Protein AF-A0A9E5MCW6-F1 (afdb_monomer)

pLDDT: mean 95.14, std 3.69, range [76.06, 98.62]

Secondary structure (DSSP, 8-state):
-HHHHHHHHT-HHHHHHHHHTT-------HHHHHHHHHHHHHHHHHHHHHHT----

Nearest PDB structures (foldseek):
  6gen-assembly1_D  TM=3.287E-01  e=4.288E+00  Saccharomyces cerevisiae S288C

Structure (mmCIF, N/CA/C/O backbone):
data_AF-A0A9E5MCW6-F1
#
_entry.id   AF-A0A9E5MCW6-F1
#
loop_
_atom_site.group_PDB
_atom_site.id
_atom_site.type_symbol
_atom_site.label_atom_id
_atom_site.label_alt_id
_atom_site.label_comp_id
_atom_site.label_asym_id
_atom_site.label_entity_id
_atom_site.label_seq_id
_atom_site.pdbx_PDB_ins_code
_atom_site.Cartn_x
_atom_site.Cartn_y
_atom_site.Cartn_z
_atom_site.occupancy
_atom_site.B_iso_or_equiv
_atom_site.auth_seq_id
_atom_site.auth_comp_id
_atom_site.auth_asym_id
_atom_site.auth_atom_id
_atom_site.pdbx_PDB_model_num
ATOM 1 N N . VAL A 1 1 ? -2.326 -13.626 -11.278 1.00 92.44 1 VAL A N 1
ATOM 2 C CA . VAL A 1 1 ? -2.838 -12.234 -11.219 1.00 92.44 1 VAL A CA 1
ATOM 3 C C . VAL A 1 1 ? -1.817 -11.272 -10.616 1.00 92.44 1 VAL A C 1
ATOM 5 O O . VAL A 1 1 ? -1.330 -10.453 -11.373 1.00 92.44 1 VAL A O 1
ATOM 8 N N . ASN A 1 2 ? -1.409 -11.388 -9.339 1.00 93.44 2 ASN A N 1
ATOM 9 C CA . ASN A 1 2 ? -0.456 -10.438 -8.716 1.00 93.44 2 ASN A CA 1
ATOM 10 C C . 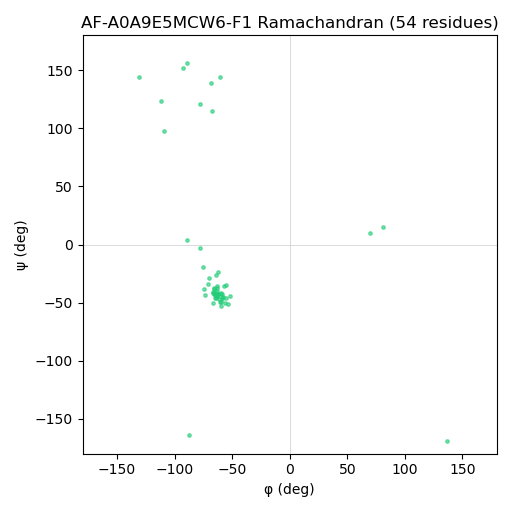ASN A 1 2 ? 0.843 -10.217 -9.521 1.00 93.44 2 ASN A C 1
ATOM 12 O O . ASN A 1 2 ? 1.224 -9.075 -9.736 1.00 93.44 2 ASN A O 1
ATOM 16 N N . LYS A 1 3 ? 1.470 -11.282 -10.042 1.00 94.56 3 LYS A N 1
ATOM 17 C CA . LYS A 1 3 ? 2.649 -11.165 -10.921 1.00 94.56 3 LYS A CA 1
ATOM 18 C C . LYS A 1 3 ? 2.402 -10.243 -12.127 1.00 94.56 3 LYS A C 1
ATOM 20 O O . LYS A 1 3 ? 3.162 -9.309 -12.323 1.00 94.56 3 LYS A O 1
ATOM 25 N N . ALA A 1 4 ? 1.313 -10.464 -12.864 1.00 95.06 4 ALA A N 1
ATOM 26 C CA . ALA A 1 4 ? 0.956 -9.647 -14.025 1.00 95.06 4 ALA A CA 1
ATOM 27 C C . ALA A 1 4 ? 0.668 -8.185 -13.643 1.00 95.06 4 ALA A C 1
ATOM 29 O O . ALA A 1 4 ? 1.030 -7.283 -14.384 1.00 95.06 4 ALA A O 1
ATOM 30 N N . VAL A 1 5 ? 0.067 -7.943 -12.469 1.00 94.19 5 VAL A N 1
ATOM 31 C CA . VAL A 1 5 ? -0.145 -6.582 -11.942 1.00 94.19 5 VAL A CA 1
ATOM 32 C C . VAL A 1 5 ? 1.192 -5.887 -11.669 1.00 94.19 5 VAL A C 1
ATOM 34 O O . VAL A 1 5 ? 1.387 -4.752 -12.085 1.00 94.19 5 VAL A O 1
ATOM 37 N N . ASN A 1 6 ? 2.136 -6.573 -11.024 1.00 93.69 6 ASN A N 1
ATOM 38 C CA . ASN A 1 6 ? 3.467 -6.015 -10.777 1.00 93.69 6 ASN A CA 1
ATOM 39 C C . ASN A 1 6 ? 4.231 -5.739 -12.082 1.00 93.69 6 ASN A C 1
ATOM 41 O O . ASN A 1 6 ? 4.930 -4.737 -12.176 1.00 93.69 6 ASN A O 1
ATOM 45 N N . GLU A 1 7 ? 4.082 -6.599 -13.091 1.00 93.69 7 GLU A N 1
ATOM 46 C CA . GLU A 1 7 ? 4.713 -6.410 -14.402 1.00 93.69 7 GLU A CA 1
ATOM 47 C C . GLU A 1 7 ? 4.183 -5.164 -15.123 1.00 93.69 7 GLU A C 1
ATOM 49 O O . GLU A 1 7 ? 4.979 -4.372 -15.620 1.00 93.69 7 GLU A O 1
ATOM 54 N N . ILE A 1 8 ? 2.862 -4.946 -15.147 1.00 93.88 8 ILE A N 1
ATOM 55 C CA . ILE A 1 8 ? 2.291 -3.764 -15.814 1.00 93.88 8 ILE A CA 1
ATOM 56 C C . ILE A 1 8 ? 2.586 -2.467 -15.056 1.00 93.88 8 ILE A C 1
ATOM 58 O O . ILE A 1 8 ? 2.804 -1.446 -15.700 1.00 93.88 8 ILE A O 1
ATOM 62 N N . LEU A 1 9 ? 2.646 -2.498 -13.717 1.00 91.81 9 LEU A N 1
ATOM 63 C CA . LEU A 1 9 ? 3.012 -1.329 -12.905 1.00 91.81 9 LEU A CA 1
ATOM 64 C C . LEU A 1 9 ? 4.452 -0.865 -13.164 1.00 91.81 9 LEU A C 1
ATOM 66 O O . LEU A 1 9 ? 4.736 0.314 -13.007 1.00 91.81 9 LEU A O 1
ATOM 70 N N . GLY A 1 10 ? 5.341 -1.764 -13.599 1.00 87.06 10 GLY A N 1
ATOM 71 C CA . GLY A 1 10 ? 6.706 -1.417 -14.001 1.00 87.06 10 GLY A CA 1
ATOM 72 C C . GLY A 1 10 ? 6.821 -0.780 -15.391 1.00 87.06 10 GLY A C 1
ATOM 73 O O . GLY A 1 10 ? 7.928 -0.444 -15.809 1.00 87.06 10 GLY A O 1
ATOM 74 N N . LEU A 1 11 ? 5.720 -0.637 -16.140 1.00 95.12 11 LEU A N 1
ATOM 75 C CA . LEU A 1 11 ? 5.733 0.038 -17.436 1.00 95.12 11 LEU A CA 1
ATOM 76 C C . LEU A 1 11 ? 5.750 1.561 -17.228 1.00 95.12 11 LEU A C 1
ATOM 78 O O . LEU A 1 11 ? 4.772 2.097 -16.699 1.00 95.12 11 LEU A O 1
ATOM 82 N N . PRO A 1 12 ? 6.766 2.291 -17.734 1.00 93.62 12 PRO A N 1
ATOM 83 C CA . PRO A 1 12 ? 6.892 3.730 -17.486 1.00 93.62 12 PRO A CA 1
ATOM 84 C C . PRO A 1 12 ? 5.673 4.547 -17.927 1.00 93.62 12 PRO A C 1
ATOM 86 O O . PRO A 1 12 ? 5.293 5.511 -17.272 1.00 93.62 12 PRO A O 1
ATOM 89 N N . ALA A 1 13 ? 5.028 4.153 -19.029 1.00 95.50 13 ALA A N 1
ATOM 90 C CA . ALA A 1 13 ? 3.836 4.835 -19.526 1.00 95.50 13 ALA A CA 1
ATOM 91 C C . ALA A 1 13 ? 2.639 4.700 -18.569 1.00 95.50 13 ALA A C 1
ATOM 93 O O . ALA A 1 13 ? 1.882 5.653 -18.396 1.00 95.50 13 ALA A O 1
ATOM 94 N N . LEU A 1 14 ? 2.477 3.534 -17.931 1.00 94.69 14 LEU A N 1
ATOM 95 C CA . LEU A 1 14 ? 1.398 3.318 -16.970 1.00 94.69 14 LEU A CA 1
ATOM 96 C C . LEU A 1 14 ? 1.684 4.054 -15.661 1.00 94.69 14 LEU A C 1
ATOM 98 O O . LEU A 1 14 ? 0.797 4.720 -15.134 1.00 94.69 14 LEU A O 1
ATOM 102 N N . GLU A 1 15 ? 2.923 3.982 -15.176 1.00 92.44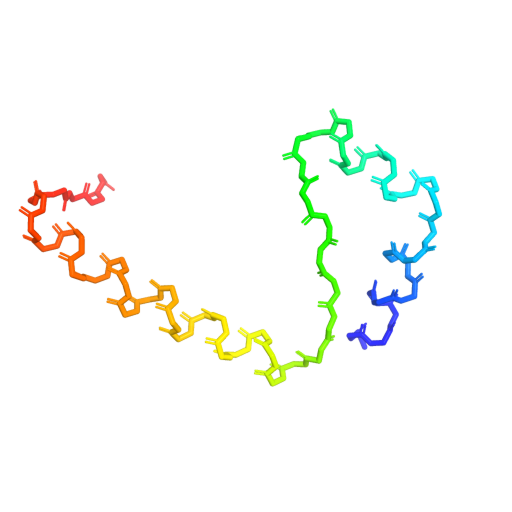 15 GLU A N 1
ATOM 103 C CA . GLU A 1 15 ? 3.370 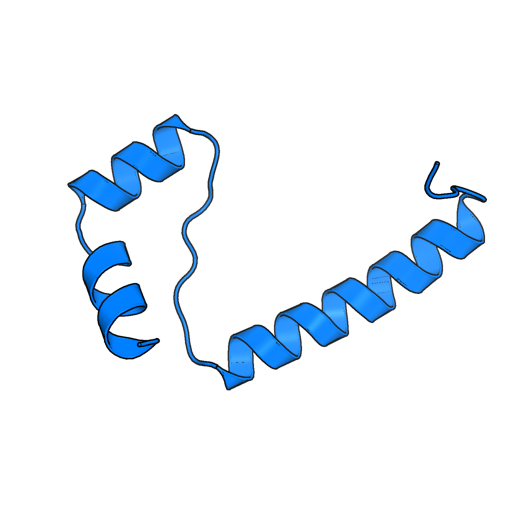4.710 -13.988 1.00 92.44 15 GLU A CA 1
ATOM 104 C C . GLU A 1 15 ? 3.126 6.220 -14.139 1.00 92.44 15 GLU A C 1
ATOM 106 O O . GLU A 1 15 ? 2.461 6.832 -13.303 1.00 92.44 15 GLU A O 1
ATOM 111 N N . GLN A 1 16 ? 3.556 6.810 -15.260 1.00 95.25 16 GLN A N 1
ATOM 112 C CA . GLN A 1 16 ? 3.324 8.226 -15.56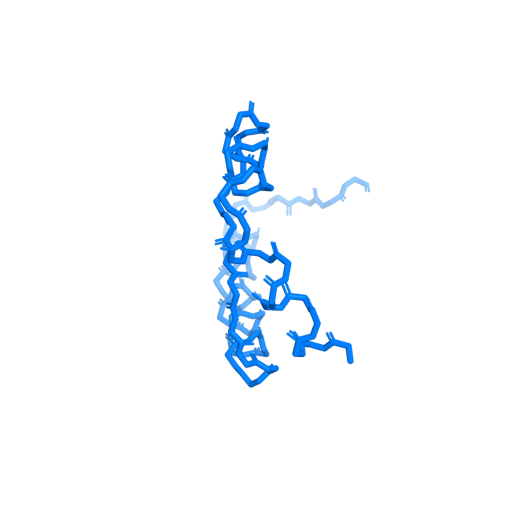5 1.00 95.25 16 GLN A CA 1
ATOM 113 C C . GLN A 1 16 ? 1.837 8.578 -15.621 1.00 95.25 16 GLN A C 1
ATOM 115 O O . GLN A 1 16 ? 1.432 9.622 -15.108 1.00 95.25 16 GLN A O 1
ATOM 120 N N . GLN A 1 17 ? 1.011 7.718 -16.222 1.00 96.44 17 GLN A N 1
ATOM 121 C CA . GLN A 1 17 ? -0.430 7.938 -16.283 1.00 96.44 17 GLN A CA 1
ATOM 122 C C . GLN A 1 17 ? -1.068 7.914 -14.887 1.00 96.44 17 GLN A C 1
ATOM 124 O O . GLN A 1 17 ? -1.920 8.751 -14.597 1.00 96.44 17 GLN A O 1
ATOM 129 N N . MET A 1 18 ? -0.668 6.983 -14.019 1.00 95.81 18 MET A N 1
ATOM 130 C CA . MET A 1 18 ? -1.175 6.895 -12.646 1.00 95.81 18 MET A CA 1
ATOM 131 C C . MET A 1 18 ? -0.765 8.119 -11.822 1.00 95.81 18 MET A C 1
ATOM 133 O O . MET A 1 18 ? -1.613 8.722 -11.164 1.00 95.81 18 MET A O 1
ATOM 137 N N . ILE A 1 19 ? 0.492 8.554 -11.943 1.00 95.88 19 ILE A N 1
ATOM 138 C CA . ILE A 1 19 ? 0.987 9.778 -11.298 1.00 95.88 19 ILE A CA 1
ATOM 139 C C . ILE A 1 19 ? 0.222 11.009 -11.797 1.00 95.88 19 ILE A C 1
ATOM 141 O O . ILE A 1 19 ? -0.193 11.842 -10.993 1.00 95.88 19 ILE A O 1
ATOM 145 N N . ALA A 1 20 ? -0.042 11.114 -13.103 1.00 97.62 20 ALA A N 1
ATOM 146 C CA . ALA A 1 20 ? -0.836 12.207 -13.670 1.00 97.62 20 ALA A CA 1
ATOM 147 C C . ALA A 1 20 ? -2.284 12.242 -13.139 1.00 97.62 20 ALA A C 1
ATOM 149 O O . ALA A 1 20 ? -2.912 13.299 -13.136 1.00 97.62 20 ALA A O 1
ATOM 150 N N . GLN A 1 21 ? -2.807 11.107 -12.665 1.00 97.56 21 GLN A N 1
ATOM 151 C CA . GLN A 1 21 ? -4.115 10.995 -12.010 1.00 97.56 21 GLN A CA 1
ATOM 152 C C . GLN A 1 21 ? -4.050 11.207 -10.486 1.00 97.56 21 GLN A C 1
ATOM 154 O O . GLN A 1 21 ? -5.067 11.075 -9.807 1.00 97.56 21 GLN A O 1
ATOM 159 N N . GLY A 1 22 ? -2.878 11.543 -9.937 1.00 96.81 22 GLY A N 1
ATOM 160 C CA . GLY A 1 22 ? -2.670 11.765 -8.505 1.00 96.81 22 GLY A CA 1
ATOM 161 C C . GLY A 1 22 ? -2.476 10.487 -7.687 1.00 96.81 22 GLY A C 1
ATOM 162 O O . GLY A 1 22 ? -2.584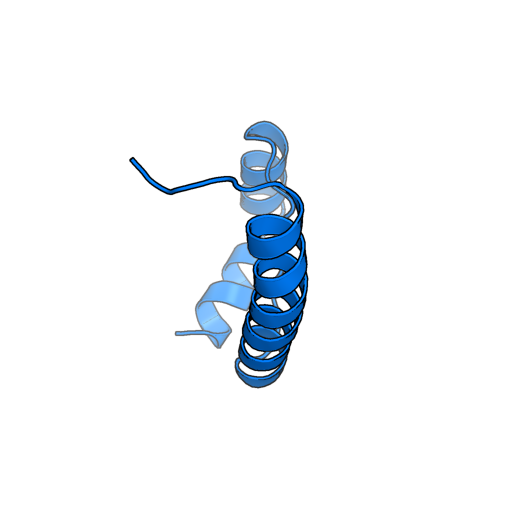 10.536 -6.463 1.00 96.81 22 GLY A O 1
ATOM 163 N N . ALA A 1 23 ? -2.211 9.350 -8.336 1.00 96.50 23 ALA A N 1
ATOM 164 C CA . ALA A 1 23 ? -1.920 8.092 -7.659 1.00 96.50 23 ALA A CA 1
ATOM 165 C C . ALA A 1 23 ? -0.411 7.892 -7.448 1.00 96.50 23 ALA A C 1
ATOM 167 O O . ALA A 1 23 ? 0.408 8.332 -8.251 1.00 96.50 23 ALA A O 1
ATOM 168 N N . ASP A 1 24 ? -0.067 7.155 -6.392 1.00 93.00 24 ASP A N 1
ATOM 169 C CA . ASP A 1 24 ? 1.278 6.636 -6.136 1.00 93.00 24 ASP A CA 1
ATOM 170 C C . ASP A 1 24 ? 1.255 5.107 -6.349 1.00 93.00 24 ASP A C 1
ATOM 172 O O . ASP A 1 24 ? 0.730 4.372 -5.501 1.00 93.00 24 ASP A O 1
ATOM 176 N N . PRO A 1 25 ? 1.669 4.608 -7.529 1.00 91.44 25 PRO A N 1
ATOM 177 C CA . PRO A 1 25 ? 1.554 3.195 -7.867 1.00 91.44 25 PRO A CA 1
ATOM 178 C C . PRO A 1 25 ? 2.482 2.327 -7.010 1.00 91.44 25 PRO A C 1
ATOM 180 O O . PRO A 1 25 ? 3.700 2.348 -7.151 1.00 91.44 25 PRO A O 1
ATOM 183 N N . ALA A 1 26 ? 1.889 1.473 -6.175 1.00 90.69 26 ALA A N 1
ATOM 184 C CA . ALA A 1 26 ? 2.618 0.519 -5.348 1.00 90.69 26 ALA A CA 1
ATOM 185 C C . ALA A 1 26 ? 2.363 -0.926 -5.797 1.00 90.69 26 ALA A C 1
ATOM 187 O O . ALA A 1 26 ? 1.227 -1.405 -5.825 1.00 90.69 26 ALA A O 1
ATOM 188 N N . GLY A 1 27 ? 3.443 -1.637 -6.119 1.00 91.38 27 GLY A N 1
ATOM 189 C CA . GLY A 1 27 ? 3.431 -3.086 -6.303 1.00 91.38 27 GLY A CA 1
ATOM 190 C C . GLY A 1 27 ? 3.656 -3.843 -4.993 1.00 91.38 27 GLY A C 1
ATOM 191 O O . GLY A 1 27 ? 3.578 -3.299 -3.891 1.00 91.38 27 GLY A O 1
ATOM 192 N N . GLY A 1 28 ? 3.988 -5.124 -5.116 1.00 94.06 28 GLY A N 1
ATOM 193 C CA . GLY A 1 28 ? 4.434 -5.949 -4.000 1.00 94.06 28 GLY A CA 1
ATOM 194 C C . GLY A 1 28 ? 3.807 -7.333 -3.975 1.00 94.06 28 GLY A C 1
ATOM 195 O O . GLY A 1 28 ? 3.164 -7.803 -4.921 1.00 94.06 28 GLY A O 1
ATOM 196 N N . THR A 1 29 ? 4.025 -8.010 -2.857 1.00 97.06 29 THR A N 1
ATOM 197 C CA . THR A 1 29 ? 3.518 -9.357 -2.601 1.00 97.06 29 THR A CA 1
ATOM 198 C C . THR A 1 29 ? 2.125 -9.315 -1.962 1.00 97.06 29 THR A C 1
ATOM 200 O O . THR A 1 29 ? 1.788 -8.355 -1.263 1.00 97.06 29 THR A O 1
ATOM 203 N N . PRO A 1 30 ? 1.321 -10.386 -2.096 1.00 96.88 30 PRO A N 1
ATOM 204 C CA . PRO A 1 30 ? 0.041 -10.490 -1.393 1.00 96.88 30 PRO A CA 1
ATOM 205 C C . PRO A 1 30 ? 0.164 -10.335 0.133 1.00 96.88 30 PRO A C 1
ATOM 207 O O . PRO A 1 30 ? -0.708 -9.747 0.766 1.00 96.88 30 PRO A O 1
ATOM 210 N N . ALA A 1 31 ? 1.265 -10.815 0.724 1.00 97.81 31 ALA A N 1
ATOM 211 C CA . ALA A 1 31 ? 1.518 -10.693 2.158 1.00 97.81 31 ALA A CA 1
ATOM 212 C C . ALA A 1 31 ? 1.740 -9.233 2.588 1.00 97.81 31 ALA A C 1
ATOM 214 O O . ALA A 1 31 ? 1.187 -8.804 3.599 1.00 97.81 31 ALA A O 1
ATOM 215 N N . GLN A 1 32 ? 2.493 -8.453 1.803 1.00 97.56 32 GLN A N 1
ATOM 216 C CA . GLN A 1 32 ? 2.689 -7.020 2.059 1.00 97.56 32 GLN A CA 1
ATOM 217 C C . GLN A 1 32 ? 1.368 -6.251 1.972 1.00 97.56 32 GLN A C 1
ATOM 219 O O . GLN A 1 32 ? 1.098 -5.406 2.825 1.00 97.56 32 GLN A O 1
ATOM 224 N N . PHE A 1 33 ? 0.513 -6.591 1.002 1.00 96.81 33 PHE A N 1
ATOM 225 C CA . PHE A 1 33 ? -0.821 -6.000 0.904 1.00 96.81 33 PHE A CA 1
ATOM 226 C C . PHE A 1 33 ? -1.690 -6.340 2.125 1.00 96.81 33 PHE A C 1
ATOM 228 O O . PHE A 1 33 ? -2.295 -5.450 2.717 1.00 96.81 33 PHE A O 1
ATOM 235 N N . GLY A 1 34 ? -1.687 -7.600 2.574 1.00 97.81 34 GLY A N 1
ATOM 236 C CA . GLY A 1 34 ? -2.398 -8.007 3.791 1.00 97.81 34 GLY A CA 1
ATOM 237 C C . GLY A 1 34 ? -1.937 -7.248 5.041 1.00 97.81 34 GLY A C 1
ATOM 238 O O . GLY A 1 34 ? -2.763 -6.778 5.822 1.00 97.81 34 GLY A O 1
ATOM 239 N N . GLN A 1 35 ? -0.625 -7.058 5.205 1.00 98.38 35 GLN A N 1
ATOM 240 C CA . GLN A 1 35 ? -0.066 -6.274 6.313 1.00 98.38 35 GLN A CA 1
ATOM 241 C C . GLN A 1 35 ? -0.438 -4.789 6.226 1.00 98.38 35 GLN A C 1
ATOM 243 O O . GLN A 1 35 ? -0.706 -4.161 7.249 1.00 98.38 35 GLN A O 1
ATOM 248 N N . PHE A 1 36 ? -0.458 -4.210 5.023 1.00 97.88 36 PHE A N 1
ATOM 249 C CA . PHE A 1 36 ? -0.911 -2.835 4.816 1.00 97.88 36 PHE A CA 1
ATOM 250 C C . PHE A 1 36 ? -2.366 -2.657 5.260 1.00 97.88 36 PHE A C 1
ATOM 252 O O . PHE A 1 36 ? -2.643 -1.782 6.077 1.00 97.88 36 PHE A O 1
ATOM 259 N N . VAL A 1 37 ? -3.264 -3.538 4.810 1.00 98.31 37 VAL A N 1
ATOM 260 C CA . VAL A 1 37 ? -4.686 -3.494 5.179 1.00 98.31 37 VAL A CA 1
ATOM 261 C C . VAL A 1 37 ? -4.872 -3.581 6.692 1.00 98.31 37 VAL A C 1
ATOM 263 O O . VAL A 1 37 ? -5.628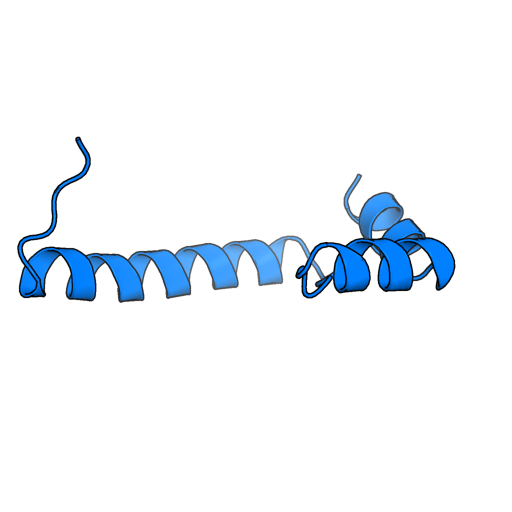 -2.790 7.252 1.00 98.31 37 VAL A O 1
ATOM 266 N N . GLN A 1 38 ? -4.173 -4.498 7.370 1.00 98.56 38 GLN A N 1
ATOM 267 C CA . GLN A 1 38 ? -4.262 -4.625 8.830 1.00 98.56 38 GLN A CA 1
ATOM 268 C C . GLN A 1 38 ? -3.821 -3.340 9.541 1.00 98.56 38 GLN A C 1
ATOM 270 O O . GLN A 1 38 ? -4.569 -2.810 10.361 1.00 98.56 38 GLN A O 1
ATOM 275 N N . ARG A 1 39 ? -2.653 -2.793 9.174 1.00 98.62 39 ARG A N 1
ATOM 276 C CA . ARG A 1 39 ? -2.121 -1.565 9.786 1.00 98.62 39 ARG A CA 1
ATOM 277 C C . ARG A 1 39 ? -3.039 -0.365 9.582 1.00 98.62 39 ARG A C 1
ATOM 279 O O . ARG A 1 39 ? -3.318 0.350 10.541 1.00 98.62 39 ARG A O 1
ATOM 286 N N . GLU A 1 40 ? -3.527 -0.156 8.361 1.00 98.25 40 GLU A N 1
ATOM 287 C CA . GLU A 1 40 ? -4.437 0.956 8.081 1.00 98.25 40 GLU A CA 1
ATOM 288 C C . GLU A 1 40 ? -5.775 0.767 8.796 1.00 98.25 40 GLU A C 1
ATOM 290 O O . GLU A 1 40 ? -6.284 1.712 9.391 1.00 98.25 40 GLU A O 1
ATOM 295 N N . THR A 1 41 ? -6.313 -0.453 8.835 1.00 98.25 41 THR A N 1
ATOM 296 C CA . THR A 1 41 ? -7.550 -0.739 9.579 1.00 98.25 41 THR A CA 1
ATOM 297 C C . THR A 1 41 ? -7.398 -0.397 11.058 1.00 98.25 41 THR A C 1
ATOM 299 O O . THR A 1 41 ? -8.267 0.260 11.630 1.00 98.25 41 THR A O 1
ATOM 302 N N . ASP A 1 42 ? -6.299 -0.813 11.689 1.00 98.25 42 ASP A N 1
ATOM 303 C CA . ASP A 1 42 ? -6.063 -0.551 13.108 1.00 98.25 42 ASP A CA 1
ATOM 304 C C . ASP A 1 42 ? -5.890 0.944 13.391 1.00 98.25 42 ASP A C 1
ATOM 306 O O . ASP A 1 42 ? -6.497 1.467 14.329 1.00 98.25 42 ASP A O 1
ATOM 310 N N . LYS A 1 43 ? -5.136 1.646 12.540 1.00 98.25 43 LYS A N 1
ATOM 311 C CA . LYS A 1 43 ? -4.951 3.097 12.620 1.00 98.25 43 LYS A CA 1
ATOM 312 C C . LYS A 1 43 ? -6.282 3.840 12.492 1.00 98.25 43 LYS A C 1
ATOM 314 O O . LYS A 1 43 ? -6.629 4.648 13.354 1.00 98.25 43 LYS A O 1
ATOM 319 N N . TRP A 1 44 ? -7.046 3.562 11.440 1.00 97.88 44 TRP A N 1
ATOM 320 C CA . TRP A 1 44 ? -8.295 4.274 11.177 1.00 97.88 44 TRP A CA 1
ATOM 321 C C . TRP A 1 44 ? -9.390 3.925 12.181 1.00 97.88 44 TRP A C 1
ATOM 323 O O . TRP A 1 44 ? -10.193 4.795 12.508 1.00 97.88 44 TRP A O 1
ATOM 333 N N . ARG A 1 45 ? -9.386 2.716 12.761 1.00 96.88 45 ARG A N 1
ATOM 334 C CA . ARG A 1 45 ? -10.293 2.360 13.865 1.00 96.88 45 ARG A CA 1
ATOM 335 C C . ARG A 1 45 ? -10.168 3.333 15.036 1.00 96.88 45 ARG A C 1
ATOM 337 O O . ARG A 1 45 ? -11.186 3.765 15.575 1.00 96.88 45 ARG A O 1
ATOM 344 N N . VAL A 1 46 ? -8.939 3.664 15.433 1.00 97.69 46 VAL A N 1
ATOM 345 C CA . VAL A 1 46 ? -8.682 4.613 16.526 1.00 97.69 46 VAL A CA 1
ATOM 346 C C . VAL A 1 46 ? -9.148 6.009 16.123 1.00 97.69 46 VAL A C 1
ATOM 348 O O . VAL A 1 46 ? -9.962 6.603 16.825 1.00 97.69 46 VAL A O 1
ATOM 35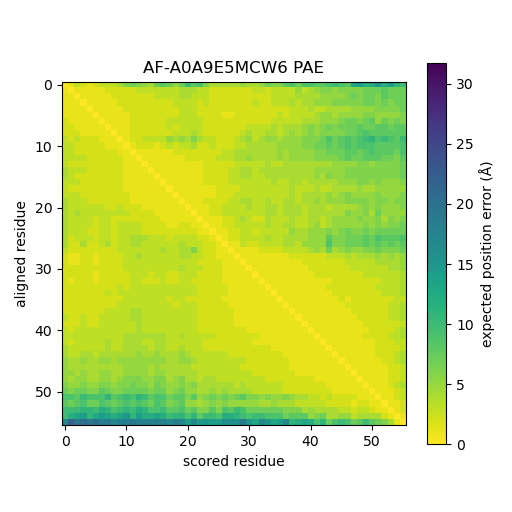1 N N . ILE A 1 47 ? -8.733 6.480 14.945 1.00 97.69 47 ILE A N 1
ATOM 352 C CA . ILE A 1 47 ? -9.055 7.829 14.456 1.00 97.69 47 ILE A CA 1
ATOM 353 C C . ILE A 1 47 ? -10.568 8.049 14.346 1.00 97.69 47 ILE A C 1
ATOM 355 O O . ILE A 1 47 ? -11.078 9.077 14.786 1.00 97.69 47 ILE A O 1
ATOM 359 N N . VAL A 1 48 ? -11.314 7.096 13.785 1.00 97.38 48 VAL A N 1
ATOM 360 C CA . VAL A 1 48 ? -12.776 7.200 13.652 1.00 97.38 48 VAL A CA 1
ATOM 361 C C . VAL A 1 48 ? -13.440 7.262 15.027 1.00 97.38 48 VAL A C 1
ATOM 363 O O . VAL A 1 48 ? -14.302 8.109 15.259 1.00 97.38 48 VAL A O 1
ATOM 366 N N . LYS A 1 49 ? -13.005 6.414 15.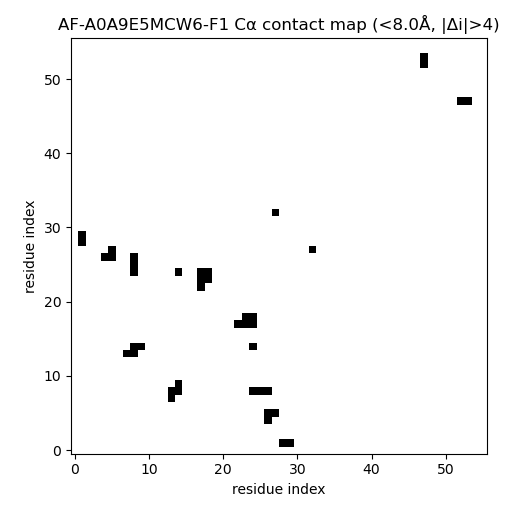968 1.00 96.19 49 LYS A N 1
ATOM 367 C CA . LYS A 1 49 ? -13.542 6.412 17.333 1.00 96.19 49 LYS A CA 1
ATOM 368 C C . LYS A 1 49 ? -13.285 7.739 18.048 1.00 96.19 49 LYS A C 1
ATOM 370 O O . LYS A 1 49 ? -14.177 8.234 18.729 1.00 96.19 49 LYS A O 1
ATOM 375 N N . GLU A 1 50 ? -12.085 8.293 17.907 1.00 97.56 50 GLU A N 1
ATOM 376 C CA . GLU A 1 50 ? -11.682 9.537 18.570 1.00 97.56 50 GLU A CA 1
ATOM 377 C C . GLU A 1 50 ? -12.310 10.778 17.934 1.00 97.56 50 GLU A C 1
ATOM 379 O O . GLU A 1 50 ? -12.722 11.692 18.642 1.00 97.56 50 GLU A O 1
ATOM 384 N N . SER A 1 51 ? -12.432 10.804 16.607 1.00 97.31 51 SER A N 1
ATOM 385 C CA . SER A 1 51 ? -13.043 11.926 15.883 1.00 97.31 51 SER A CA 1
ATOM 386 C C . SER A 1 51 ? -14.569 11.972 15.995 1.00 97.31 51 SER A C 1
ATOM 388 O O . SER A 1 51 ? -15.166 13.011 15.723 1.00 97.31 51 SER A O 1
ATOM 390 N N . GLY A 1 52 ? -15.219 10.858 16.350 1.00 95.50 52 GLY A N 1
ATOM 391 C CA . GLY A 1 52 ? -16.678 10.738 16.309 1.00 95.50 52 GLY A CA 1
ATOM 392 C C . GLY A 1 52 ? -17.252 10.703 14.886 1.00 95.50 52 GLY A C 1
ATOM 393 O O . GLY A 1 52 ? -18.472 10.785 14.726 1.00 95.50 52 GLY A O 1
ATOM 394 N N . ALA A 1 53 ? -16.395 10.576 13.865 1.00 95.62 53 ALA A N 1
ATOM 395 C CA . ALA A 1 53 ? -16.807 10.446 12.476 1.00 95.62 53 ALA A CA 1
ATOM 396 C C . ALA A 1 53 ? -17.672 9.190 12.278 1.00 95.62 53 ALA A C 1
ATOM 398 O O . ALA A 1 53 ? -17.448 8.146 12.896 1.00 95.62 53 ALA A O 1
ATOM 399 N N . LYS A 1 54 ? -18.667 9.285 11.397 1.00 91.88 54 LYS A N 1
ATOM 400 C CA . LYS A 1 54 ? -19.531 8.168 11.000 1.00 91.88 54 LYS A CA 1
ATOM 401 C C . LYS A 1 54 ? -19.614 8.126 9.481 1.00 91.88 54 LYS A C 1
ATOM 403 O O . LYS A 1 54 ? -19.604 9.179 8.852 1.00 91.88 54 LYS A O 1
ATOM 408 N N . ALA A 1 55 ? -19.681 6.921 8.923 1.00 87.88 55 ALA A N 1
ATOM 409 C CA . ALA A 1 55 ? -20.094 6.757 7.536 1.00 87.88 55 ALA A CA 1
ATOM 410 C C . ALA A 1 55 ? -21.580 7.126 7.427 1.00 87.88 55 ALA A C 1
ATOM 412 O O . ALA A 1 55 ? -22.355 6.809 8.335 1.00 87.88 55 ALA A O 1
ATOM 413 N N . GLU A 1 56 ? -21.928 7.837 6.363 1.00 76.06 56 GLU A N 1
ATOM 414 C CA . GLU A 1 56 ? -23.305 8.177 5.992 1.00 76.06 56 GLU A CA 1
ATOM 415 C C . GLU A 1 56 ? -24.074 6.982 5.415 1.00 76.06 56 GLU A C 1
ATOM 417 O O . GLU A 1 56 ? -23.431 6.083 4.821 1.00 76.06 56 GLU A O 1
#

Mean predicted aligned error: 3.46 Å

Foldseek 3Di:
DLVVLVVVCPPPVVVVVCVVVVHDDDHDDPVVVVVVVVVVVVVVVVVCVVVVDDDD

Solvent-accessible surface area (backbone atoms only — not co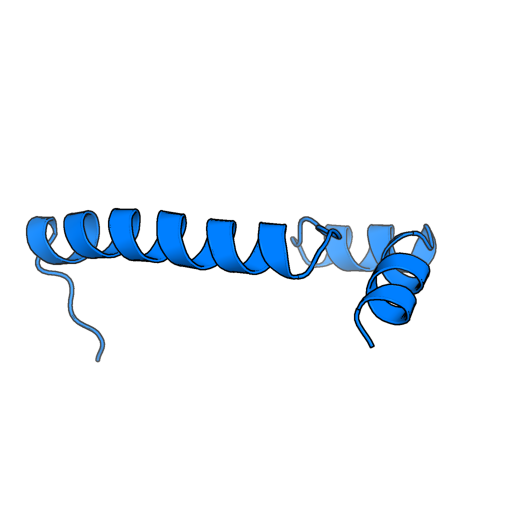mparable to full-atom values): 3455 Å² total; per-residue (Å²): 109,66,68,61,53,41,57,54,58,69,35,67,71,52,43,53,52,39,44,76,71,74,43,81,91,76,75,77,53,73,66,58,51,52,53,48,53,52,53,52,51,57,53,48,54,52,51,36,67,74,69,67,64,74,87,130

Radius of gyration: 15.51 Å; Cα contacts (8 Å, |Δi|>4): 21; chains: 1; bounding box: 30×24×38 Å

Sequence (56 aa):
VNKAVNEILGLPALEQQMIAQGADPAGGTPAQFGQFVQRETDKWRVIVKESGAKAE